Protein AF-A0A8S2TYA6-F1 (afdb_monomer)

Organism: NCBI:txid392030

Structure (mmCIF, N/CA/C/O backbone):
data_AF-A0A8S2TYA6-F1
#
_entry.id   AF-A0A8S2TYA6-F1
#
loop_
_atom_site.group_PDB
_atom_site.id
_atom_site.type_symbol
_atom_site.label_atom_id
_atom_site.label_alt_id
_atom_site.label_comp_id
_atom_site.label_asym_id
_atom_site.label_entity_id
_atom_site.label_seq_id
_atom_site.pdbx_PDB_ins_code
_atom_site.Cartn_x
_atom_site.Cartn_y
_atom_s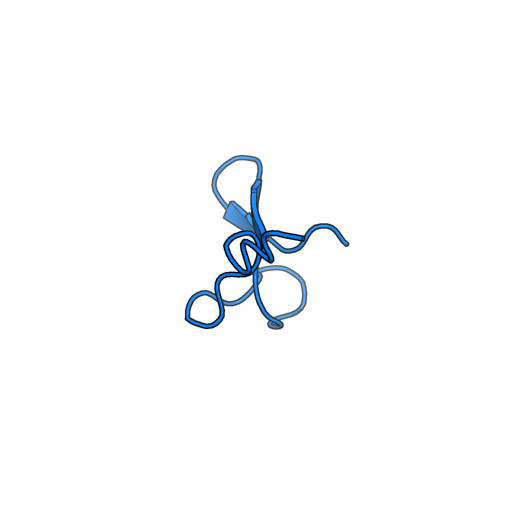ite.Cartn_z
_atom_site.occupancy
_atom_site.B_iso_or_equiv
_atom_site.auth_seq_id
_atom_site.auth_comp_id
_atom_site.auth_asym_id
_atom_site.auth_atom_id
_atom_site.pdbx_PDB_model_num
ATOM 1 N N . MET A 1 1 ? 9.487 22.364 13.780 1.00 48.97 1 MET A N 1
ATOM 2 C CA . MET A 1 1 ? 9.821 20.945 13.535 1.00 48.97 1 MET A CA 1
ATOM 3 C C . MET A 1 1 ? 8.632 20.111 14.003 1.00 48.97 1 MET A C 1
ATOM 5 O O . MET A 1 1 ? 8.620 19.701 15.151 1.00 48.97 1 MET A O 1
ATOM 9 N N . ASN A 1 2 ? 7.581 19.965 13.190 1.00 42.44 2 ASN A N 1
ATOM 10 C CA . ASN A 1 2 ? 6.418 19.152 13.564 1.00 42.44 2 ASN A CA 1
ATOM 11 C C . ASN A 1 2 ? 6.370 17.934 12.640 1.00 42.44 2 ASN A C 1
ATOM 13 O O . ASN A 1 2 ? 5.930 18.020 11.495 1.00 42.44 2 ASN A O 1
ATOM 17 N N . THR A 1 3 ? 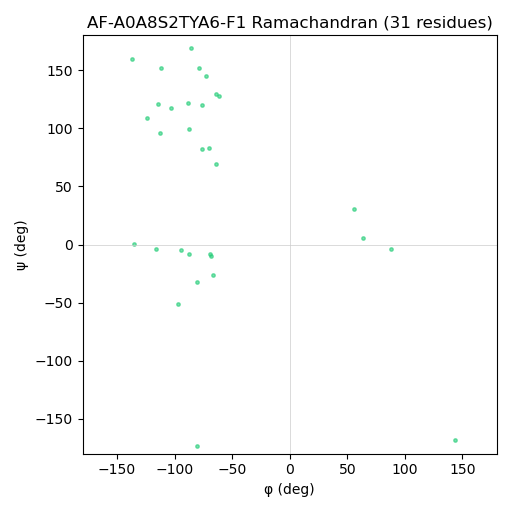6.927 16.834 13.131 1.00 49.47 3 THR A N 1
ATOM 18 C CA . THR A 1 3 ? 7.013 15.528 12.480 1.00 49.47 3 THR A CA 1
ATOM 19 C C . THR A 1 3 ? 5.625 14.896 12.414 1.00 49.47 3 THR A C 1
ATOM 21 O O . THR A 1 3 ? 5.256 14.088 13.264 1.00 49.47 3 THR A O 1
ATOM 24 N N . THR A 1 4 ? 4.826 15.258 11.413 1.00 53.38 4 THR A N 1
ATOM 25 C CA . THR A 1 4 ? 3.608 14.508 11.081 1.00 53.38 4 THR A CA 1
ATOM 26 C C . THR A 1 4 ? 4.011 13.231 10.355 1.00 53.38 4 THR A C 1
ATOM 28 O O . THR A 1 4 ? 4.018 13.131 9.129 1.00 53.38 4 THR A O 1
ATOM 31 N N . SER A 1 5 ? 4.387 12.240 11.160 1.00 54.88 5 SER A N 1
ATOM 32 C CA . SER A 1 5 ? 4.405 10.824 10.803 1.00 54.88 5 SER A CA 1
ATOM 33 C C . SER A 1 5 ? 2.968 10.367 10.524 1.00 54.88 5 SER A C 1
ATOM 35 O O . SER A 1 5 ? 2.350 9.680 11.328 1.00 54.88 5 SER A O 1
ATOM 37 N N . SER A 1 6 ? 2.387 10.853 9.431 1.00 59.44 6 SER A N 1
ATOM 38 C CA . SER A 1 6 ? 0.988 10.598 9.052 1.00 59.44 6 SER A CA 1
ATOM 39 C C . SER A 1 6 ? 0.843 10.257 7.572 1.00 59.44 6 SER A C 1
ATOM 41 O O . SER A 1 6 ? -0.267 10.039 7.104 1.00 59.44 6 SER A O 1
ATOM 43 N N . ARG A 1 7 ? 1.955 10.230 6.824 1.00 70.25 7 ARG A N 1
ATOM 44 C CA . ARG A 1 7 ? 1.948 9.778 5.432 1.00 70.25 7 ARG A CA 1
ATOM 45 C C . ARG A 1 7 ? 1.974 8.263 5.317 1.00 70.25 7 ARG A C 1
ATOM 47 O O . ARG A 1 7 ? 1.388 7.749 4.391 1.00 70.25 7 ARG A O 1
ATOM 54 N N . ILE A 1 8 ? 2.620 7.553 6.237 1.00 79.94 8 ILE A N 1
ATOM 55 C CA . ILE A 1 8 ? 2.845 6.112 6.101 1.00 79.94 8 ILE A CA 1
ATOM 56 C C . ILE A 1 8 ? 1.861 5.358 7.003 1.00 79.94 8 ILE A C 1
ATOM 58 O O . ILE A 1 8 ? 1.886 5.514 8.222 1.00 79.94 8 ILE A O 1
ATOM 62 N N . LEU A 1 9 ? 0.997 4.551 6.391 1.00 82.19 9 LEU A N 1
ATOM 63 C CA . LEU A 1 9 ? 0.048 3.646 7.032 1.00 82.19 9 LEU A CA 1
ATOM 64 C C . LEU A 1 9 ? 0.743 2.302 7.282 1.00 82.19 9 LEU A C 1
ATOM 66 O O . LEU A 1 9 ? 0.850 1.469 6.385 1.00 82.19 9 LEU A O 1
ATOM 70 N N . THR A 1 10 ? 1.209 2.086 8.511 1.00 81.06 10 THR A N 1
ATOM 71 C C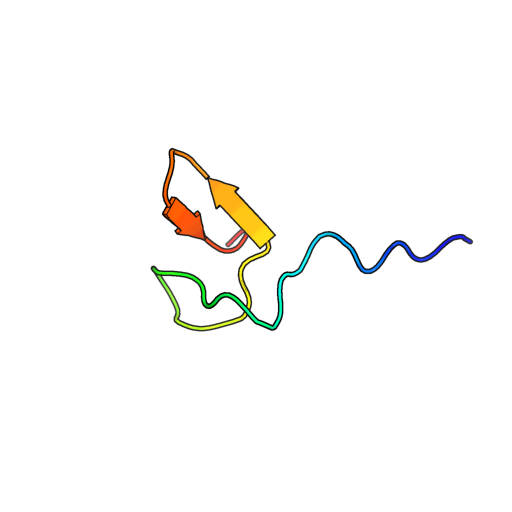A . THR A 1 10 ? 1.855 0.829 8.943 1.00 81.06 10 THR A CA 1
ATOM 72 C C . THR A 1 10 ? 0.894 -0.358 8.958 1.00 81.06 10 THR A C 1
ATOM 74 O O . THR A 1 10 ? 1.315 -1.495 8.786 1.00 81.06 10 THR A O 1
ATOM 77 N N . ASP A 1 11 ? -0.401 -0.095 9.135 1.00 84.31 11 ASP A N 1
ATOM 78 C CA . ASP A 1 11 ? -1.433 -1.134 9.247 1.00 84.31 11 ASP A CA 1
ATOM 79 C C . ASP A 1 11 ? -1.994 -1.569 7.889 1.00 84.31 11 ASP A C 1
ATOM 81 O O . ASP A 1 11 ? -2.778 -2.515 7.798 1.00 84.31 11 ASP A O 1
ATOM 85 N N . VAL A 1 12 ? -1.628 -0.859 6.819 1.00 89.19 12 VAL A N 1
ATOM 86 C CA . VAL A 1 12 ? -2.141 -1.113 5.478 1.00 89.19 12 VAL A CA 1
ATOM 87 C C . VAL A 1 12 ? -0.969 -1.369 4.535 1.00 89.19 12 VAL A C 1
ATOM 89 O O . VAL A 1 12 ? -0.253 -0.423 4.191 1.00 89.19 12 VAL A O 1
ATOM 92 N N . PRO A 1 13 ? -0.766 -2.617 4.079 1.00 90.81 13 PRO A N 1
ATOM 93 C CA . PRO A 1 13 ? 0.326 -2.928 3.174 1.00 90.81 13 PRO A CA 1
ATOM 94 C C . PRO A 1 13 ? 0.052 -2.388 1.766 1.00 90.81 13 PRO A C 1
ATOM 96 O O . PRO A 1 13 ? -1.079 -2.392 1.266 1.00 90.81 13 PRO A O 1
ATOM 99 N N . CYS A 1 14 ? 1.114 -1.954 1.100 1.00 92.69 14 CYS A N 1
ATOM 100 C CA . CYS A 1 14 ? 1.133 -1.616 -0.311 1.00 92.69 14 CYS A CA 1
ATOM 101 C C . CYS A 1 14 ? 0.788 -2.858 -1.142 1.00 92.69 14 CYS A C 1
ATOM 103 O O . CYS A 1 14 ? 1.435 -3.898 -1.023 1.00 92.69 14 CYS A O 1
ATOM 105 N N . LYS A 1 15 ? -0.194 -2.745 -2.044 1.00 92.00 15 LYS A N 1
AT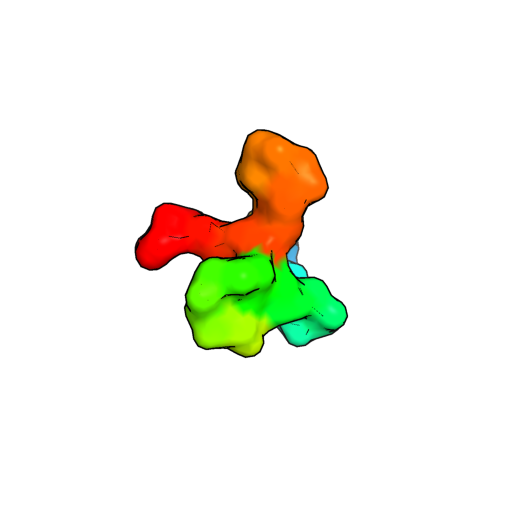OM 106 C CA . LYS A 1 15 ? -0.577 -3.848 -2.944 1.00 92.00 15 LYS A CA 1
ATOM 107 C C . LYS A 1 15 ? 0.485 -4.203 -3.994 1.00 92.00 15 LYS A C 1
ATOM 109 O O . LYS A 1 15 ? 0.310 -5.195 -4.691 1.00 92.00 15 LYS A O 1
ATOM 114 N N . VAL A 1 16 ? 1.536 -3.391 -4.132 1.00 91.31 16 VAL A N 1
ATOM 115 C CA . VAL A 1 16 ? 2.604 -3.578 -5.125 1.00 91.31 16 VAL A CA 1
ATOM 116 C C . VAL A 1 16 ? 3.817 -4.293 -4.521 1.00 91.31 16 VAL A C 1
ATOM 118 O O . VAL A 1 16 ? 4.270 -5.278 -5.090 1.00 91.31 16 VAL A O 1
ATOM 121 N N . CYS A 1 17 ? 4.333 -3.816 -3.379 1.00 92.31 17 CYS A N 1
ATOM 122 C CA . CYS A 1 17 ? 5.568 -4.325 -2.759 1.00 92.31 17 CYS A CA 1
ATOM 123 C C . CYS A 1 17 ? 5.382 -4.973 -1.377 1.00 92.31 17 CYS A C 1
ATOM 125 O O . CYS A 1 17 ? 6.354 -5.468 -0.816 1.00 92.31 17 CYS A O 1
ATOM 127 N N . ASN A 1 18 ? 4.168 -4.956 -0.816 1.00 87.88 18 ASN A N 1
ATOM 128 C CA . ASN A 1 18 ? 3.834 -5.469 0.521 1.00 87.88 18 ASN A CA 1
ATOM 129 C C . ASN A 1 18 ? 4.492 -4.759 1.721 1.00 87.88 18 ASN A C 1
ATOM 131 O O . ASN A 1 18 ? 4.268 -5.186 2.851 1.00 87.88 18 ASN A O 1
ATOM 135 N N . ASP A 1 19 ? 5.220 -3.664 1.501 1.00 89.19 19 ASP A N 1
ATOM 136 C CA . ASP A 1 19 ? 5.701 -2.761 2.556 1.00 89.19 19 ASP A CA 1
ATOM 137 C C . ASP A 1 19 ? 4.585 -1.793 3.002 1.00 89.19 19 ASP A C 1
ATOM 139 O O . ASP A 1 19 ? 3.435 -1.891 2.564 1.00 89.19 19 ASP A O 1
ATOM 143 N N . ASN A 1 20 ? 4.898 -0.829 3.853 1.00 89.50 20 ASN A N 1
ATOM 144 C CA . ASN A 1 20 ? 3.965 0.160 4.359 1.00 89.50 20 ASN A CA 1
ATOM 145 C C . ASN A 1 20 ? 3.441 1.054 3.223 1.00 89.50 20 ASN A C 1
ATOM 147 O O . ASN A 1 20 ? 4.207 1.625 2.441 1.00 89.50 20 ASN A O 1
ATOM 151 N N . SER A 1 21 ? 2.119 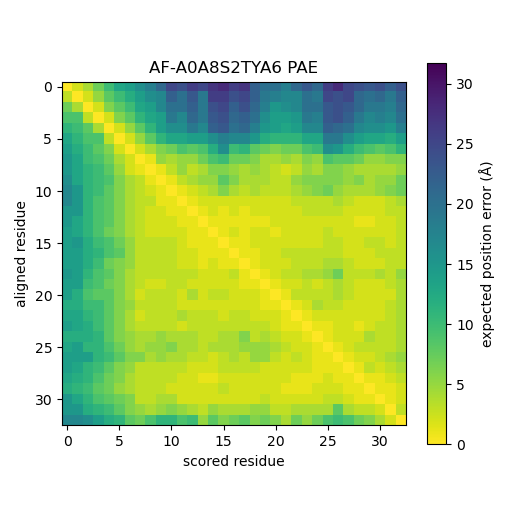1.212 3.133 1.00 90.38 21 SER A N 1
ATOM 152 C CA . SER A 1 21 ? 1.519 2.114 2.142 1.00 90.38 21 SER A CA 1
ATOM 153 C C . SER A 1 21 ? 1.599 3.576 2.586 1.00 90.38 21 SER A C 1
ATOM 155 O O . SER A 1 21 ? 1.595 3.872 3.779 1.00 90.38 21 SER A O 1
ATOM 157 N N . SER A 1 22 ? 1.648 4.510 1.632 1.00 89.81 22 SER A N 1
ATOM 158 C CA . SER A 1 22 ? 1.573 5.958 1.896 1.00 89.81 22 SER A CA 1
ATOM 159 C C . SER A 1 22 ? 0.145 6.511 1.771 1.00 89.81 22 SER A C 1
ATOM 161 O O . SER A 1 22 ? -0.129 7.683 2.036 1.00 89.81 22 SER A O 1
ATOM 163 N N . GLY A 1 23 ? -0.801 5.664 1.363 1.00 88.12 23 GLY A N 1
ATOM 164 C CA . GLY A 1 23 ? -2.185 6.058 1.160 1.00 88.12 23 GLY A CA 1
ATOM 165 C C . GLY A 1 23 ? -2.823 5.345 -0.016 1.00 88.12 23 GLY A C 1
ATOM 166 O O . GLY A 1 23 ? -2.303 4.361 -0.547 1.00 88.12 23 GLY A O 1
ATOM 167 N N . LYS A 1 24 ? -4.000 5.839 -0.413 1.00 88.88 24 LYS A N 1
ATOM 168 C CA . LYS A 1 24 ? -4.669 5.373 -1.625 1.00 88.88 24 LYS A CA 1
ATOM 169 C C . LYS A 1 24 ? -4.204 6.182 -2.827 1.00 88.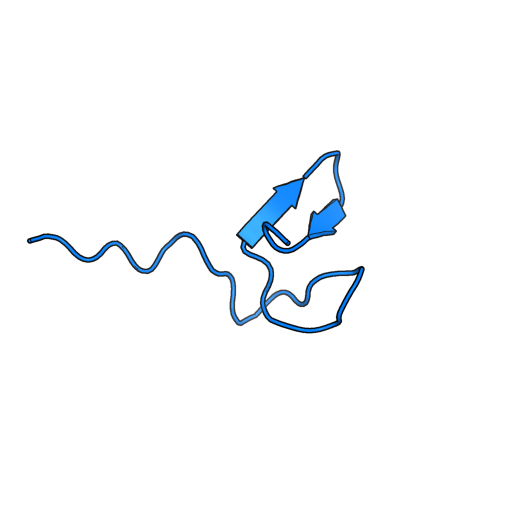88 24 LYS A C 1
ATOM 171 O O . LYS A 1 24 ? -4.464 7.379 -2.899 1.00 88.88 24 LYS A O 1
ATOM 176 N N . HIS A 1 25 ? -3.649 5.492 -3.810 1.00 86.81 25 HIS A N 1
ATOM 177 C CA . HIS A 1 25 ? -3.336 6.029 -5.126 1.00 86.81 25 HIS A CA 1
ATOM 178 C C . HIS A 1 25 ? -4.219 5.305 -6.139 1.00 86.81 25 HIS A C 1
ATOM 180 O O . HIS A 1 25 ? -4.214 4.078 -6.218 1.00 86.81 25 HIS A O 1
ATOM 186 N N . TYR A 1 26 ? -5.042 6.056 -6.873 1.00 85.88 26 TYR A N 1
ATOM 187 C CA . TYR A 1 26 ? -5.949 5.502 -7.891 1.00 85.88 26 TYR A CA 1
ATOM 188 C C . TYR A 1 26 ? -6.914 4.418 -7.363 1.00 85.88 26 TYR A C 1
ATOM 190 O O . TYR A 1 26 ? -7.304 3.504 -8.082 1.00 85.88 26 TYR A O 1
ATOM 198 N N . GLY A 1 27 ? -7.305 4.511 -6.087 1.00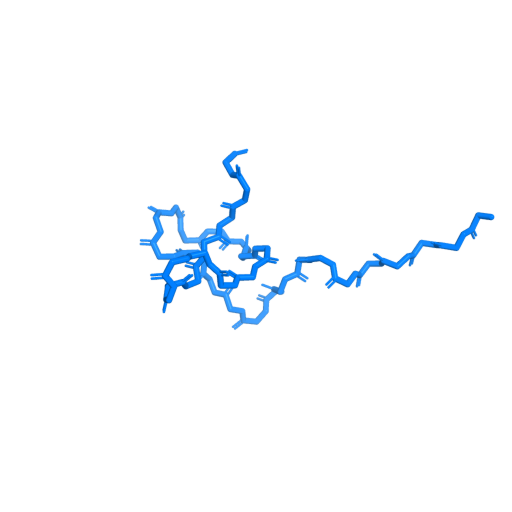 87.75 27 GLY A N 1
ATOM 199 C CA . GLY A 1 27 ? -8.255 3.588 -5.454 1.00 87.75 27 GLY A CA 1
ATOM 200 C C . GLY A 1 27 ? -7.638 2.330 -4.830 1.00 87.75 27 GLY A C 1
ATOM 201 O O . GLY A 1 27 ? -8.355 1.589 -4.156 1.00 87.75 27 GLY A O 1
ATOM 202 N N . ILE A 1 28 ? -6.327 2.110 -4.966 1.00 89.81 28 ILE A N 1
ATOM 203 C CA . ILE A 1 28 ? -5.594 1.045 -4.264 1.00 89.81 28 ILE A CA 1
ATOM 204 C C . ILE A 1 28 ? -4.636 1.632 -3.229 1.00 89.81 28 ILE A C 1
ATOM 206 O O . ILE A 1 28 ? -4.161 2.748 -3.399 1.00 89.81 28 ILE A O 1
ATOM 210 N N . PHE A 1 29 ? -4.338 0.886 -2.163 1.00 91.44 29 PHE A N 1
ATOM 211 C CA . PHE A 1 29 ? -3.272 1.271 -1.240 1.00 91.44 29 PHE A CA 1
ATOM 212 C C . PHE A 1 29 ? -1.911 0.962 -1.859 1.00 91.44 29 PHE A C 1
ATOM 214 O O . PHE A 1 29 ? -1.630 -0.192 -2.197 1.00 91.44 29 PHE A O 1
ATOM 221 N N . ALA A 1 30 ? -1.096 1.997 -2.024 1.00 90.81 30 ALA A N 1
ATOM 222 C CA . ALA A 1 30 ? 0.237 1.921 -2.604 1.00 90.81 30 ALA A CA 1
ATOM 223 C C . ALA A 1 30 ? 1.212 2.777 -1.783 1.00 90.81 30 ALA A C 1
ATOM 225 O O . ALA A 1 30 ? 0.781 3.633 -1.011 1.00 90.81 30 ALA A O 1
ATOM 226 N N . CYS A 1 31 ? 2.507 2.500 -1.902 1.00 90.50 31 CYS A N 1
ATOM 227 C CA . CYS A 1 31 ? 3.566 3.400 -1.452 1.00 90.50 31 CYS A CA 1
ATOM 228 C C . CYS A 1 31 ? 3.884 4.425 -2.554 1.00 90.50 31 CYS A C 1
ATOM 230 O O . CYS A 1 31 ? 3.453 4.262 -3.697 1.00 90.50 31 CYS A O 1
ATOM 232 N N . ASP A 1 32 ? 4.661 5.456 -2.218 1.00 84.19 32 ASP A N 1
ATOM 233 C CA . ASP A 1 32 ? 5.070 6.495 -3.176 1.00 84.19 32 ASP A CA 1
ATOM 234 C C . ASP A 1 32 ? 6.062 5.985 -4.247 1.00 84.19 32 ASP A C 1
ATOM 236 O O . ASP A 1 32 ? 6.288 6.681 -5.238 1.00 84.19 32 ASP A O 1
ATOM 240 N N . GLY A 1 33 ? 6.571 4.753 -4.098 1.00 68.38 33 GLY A N 1
ATOM 241 C CA . GLY A 1 33 ? 7.616 4.168 -4.945 1.00 68.38 33 GLY A CA 1
ATOM 242 C C . GLY A 1 33 ? 9.005 4.347 -4.359 1.00 68.38 33 GLY A C 1
ATOM 243 O O . GLY A 1 33 ? 9.341 5.483 -3.960 1.00 68.38 33 GLY A O 1
#

pLDDT: mean 80.42, std 14.87, range [42.44, 92.69]

Sequence (33 aa):
MNTTSSRILTDVPCKVCNDNSSGKHYGIFACDG

Mean predicted aligned error: 6.62 Å

Foldseek 3Di:
DDPPPPQWAQPFA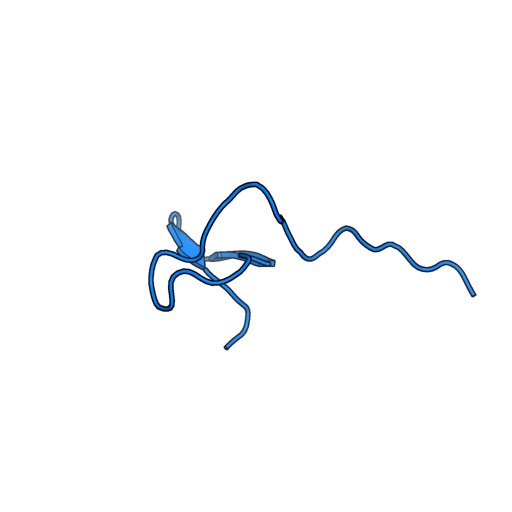APPPRGTFRQDDPNGGHHPD

Radius of gyration: 9.88 Å; Cα contacts (8 Å, |Δi|>4): 50; chains: 1; bounding box: 18×26×22 Å

InterPro domains:
  IPR001628 Zinc finger, nuclear hormone receptor-type [PF00105] (13-33)
  IPR013088 Zinc finger, NHR/GATA-type [G3DSA:3.30.50.10] (1-33)

Solvent-accessible surface area (backbone atoms only — not comparable to full-atom values): 2167 Å² total; per-residue (Å²): 139,80,83,75,87,72,53,65,37,80,91,42,54,9,78,84,80,64,46,5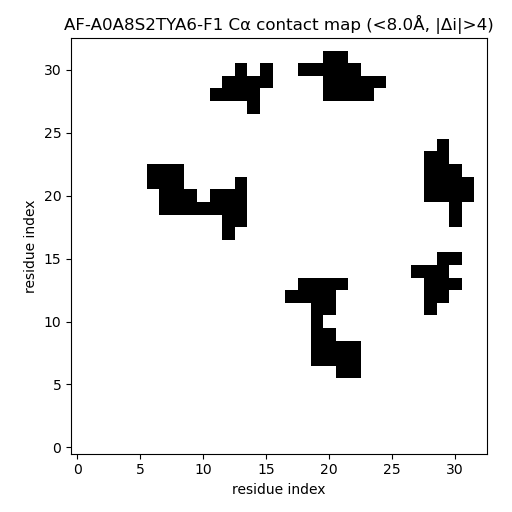9,5,47,44,71,55,98,87,41,45,28,51,93,124

Secondary structure (DSSP, 8-state):
------S-EEEEE-TTTSSEE-EEETTEEE---